Protein AF-A0A950L9L7-F1 (afdb_monomer_lite)

pLDDT: mean 84.34, std 15.81, range [41.41, 97.88]

Structure (mmCIF, N/CA/C/O backbone):
data_AF-A0A950L9L7-F1
#
_entry.id   AF-A0A950L9L7-F1
#
loop_
_atom_site.group_PDB
_atom_site.id
_atom_site.type_symbol
_atom_site.label_atom_id
_atom_site.label_alt_id
_atom_site.label_comp_id
_atom_site.label_asym_id
_atom_site.label_entity_id
_atom_site.label_seq_id
_atom_site.pdbx_PDB_ins_code
_atom_site.Cartn_x
_atom_site.Cartn_y
_atom_site.Cartn_z
_atom_site.occupancy
_atom_site.B_iso_or_equiv
_atom_site.auth_seq_id
_atom_site.auth_comp_id
_atom_site.auth_asym_id
_atom_site.auth_atom_id
_atom_site.pdbx_PDB_model_num
ATOM 1 N N . MET A 1 1 ? -5.573 -7.823 8.003 1.00 79.88 1 MET A N 1
ATOM 2 C CA . MET A 1 1 ? -6.467 -7.190 7.010 1.00 79.88 1 MET A CA 1
ATOM 3 C C . MET A 1 1 ? -7.540 -6.326 7.669 1.00 79.88 1 MET A C 1
ATOM 5 O O . MET A 1 1 ? -7.498 -5.125 7.458 1.00 79.88 1 MET A O 1
ATOM 9 N N . LEU A 1 2 ? -8.430 -6.871 8.513 1.00 91.06 2 LEU A N 1
ATOM 10 C CA . LEU A 1 2 ? -9.529 -6.081 9.102 1.00 91.06 2 LEU A CA 1
ATOM 11 C C . LEU A 1 2 ? -9.085 -4.845 9.900 1.00 91.06 2 LEU A C 1
ATOM 13 O O . LEU A 1 2 ? -9.775 -3.842 9.865 1.00 91.06 2 LEU A O 1
ATOM 17 N N . GLY A 1 3 ? -7.914 -4.866 10.543 1.00 93.50 3 GLY A N 1
ATOM 18 C CA . GLY A 1 3 ? -7.381 -3.669 11.209 1.00 93.50 3 GLY A CA 1
ATOM 19 C C . GLY A 1 3 ? -7.082 -2.504 10.259 1.00 93.50 3 GLY A C 1
ATOM 20 O O . GLY A 1 3 ? -7.352 -1.360 10.600 1.00 93.50 3 GLY A O 1
ATOM 21 N N . VAL A 1 4 ? -6.582 -2.804 9.053 1.00 92.31 4 VAL A N 1
ATOM 22 C CA . VAL A 1 4 ? -6.385 -1.795 7.999 1.00 92.31 4 VAL A CA 1
ATOM 23 C C . VAL A 1 4 ? -7.744 -1.287 7.531 1.00 92.31 4 VAL A C 1
ATOM 25 O O . VAL A 1 4 ? -7.946 -0.085 7.452 1.00 92.31 4 VAL A O 1
ATOM 28 N N . LEU A 1 5 ? -8.709 -2.188 7.319 1.00 93.31 5 LEU A N 1
ATOM 29 C CA . LEU A 1 5 ? -10.069 -1.792 6.954 1.00 93.31 5 LEU A CA 1
ATOM 30 C C . LEU A 1 5 ? -10.704 -0.878 8.011 1.00 93.31 5 LEU A C 1
ATOM 32 O O . LEU A 1 5 ? -11.299 0.126 7.653 1.00 93.31 5 LEU A O 1
ATOM 36 N N . SER A 1 6 ? -10.555 -1.180 9.302 1.00 96.25 6 SER A N 1
ATOM 37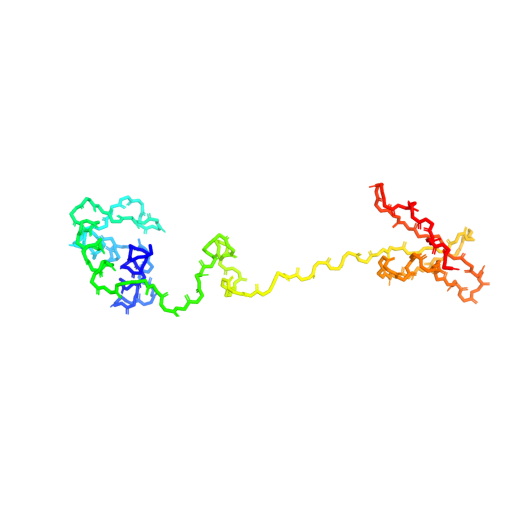 C CA . SER A 1 6 ? -11.055 -0.323 10.384 1.00 96.25 6 SER A CA 1
ATOM 38 C C . SER A 1 6 ? -10.449 1.081 10.344 1.00 96.25 6 SER A C 1
ATOM 40 O O . SER A 1 6 ? -11.166 2.050 10.570 1.00 96.25 6 SER A O 1
ATOM 42 N N . HIS A 1 7 ? -9.158 1.203 10.028 1.00 95.69 7 HIS A N 1
ATOM 43 C CA . HIS A 1 7 ? -8.497 2.496 9.838 1.00 95.69 7 HIS A CA 1
ATOM 44 C C . HIS A 1 7 ? -9.056 3.251 8.623 1.00 95.69 7 HIS A C 1
ATOM 46 O O . HIS A 1 7 ? -9.366 4.434 8.735 1.00 95.69 7 HIS A O 1
ATOM 52 N N . GLU A 1 8 ? -9.249 2.578 7.487 1.00 95.50 8 GLU A N 1
ATOM 53 C CA . GLU A 1 8 ? -9.804 3.206 6.277 1.00 95.50 8 GLU A CA 1
ATOM 54 C C . GLU A 1 8 ? -11.289 3.569 6.419 1.00 95.50 8 GLU A C 1
ATOM 56 O O . GLU A 1 8 ? -11.735 4.592 5.903 1.00 95.50 8 GLU A O 1
ATOM 61 N N . LEU A 1 9 ? -12.064 2.786 7.174 1.00 96.50 9 LEU A N 1
ATOM 62 C CA . LEU A 1 9 ? -13.456 3.117 7.471 1.00 96.50 9 LEU A CA 1
ATOM 63 C C . LEU A 1 9 ? -13.562 4.435 8.237 1.00 96.50 9 LEU A C 1
ATOM 65 O O . LEU A 1 9 ? -14.481 5.196 7.964 1.00 96.50 9 LEU A O 1
ATOM 69 N N . ILE A 1 10 ? -12.617 4.755 9.127 1.00 96.69 10 ILE A N 1
ATOM 70 C CA . ILE A 1 10 ? -12.594 6.059 9.809 1.00 96.69 10 ILE A CA 1
ATOM 71 C C . ILE A 1 10 ? -12.432 7.197 8.795 1.00 96.69 10 ILE A C 1
ATOM 73 O O . ILE A 1 10 ? -13.157 8.185 8.891 1.00 96.69 10 ILE A O 1
ATOM 77 N N . HIS A 1 11 ? -11.547 7.053 7.800 1.00 95.75 11 HIS A N 1
ATOM 78 C CA . HIS A 1 11 ? -11.424 8.041 6.716 1.00 95.75 11 HIS A CA 1
ATOM 79 C C . HIS A 1 11 ? -12.721 8.200 5.929 1.00 95.75 11 HIS A C 1
ATOM 81 O O . HIS A 1 11 ? -13.061 9.313 5.548 1.00 95.75 11 HIS A O 1
ATOM 87 N N . ALA A 1 12 ? -13.468 7.114 5.721 1.00 96.38 12 ALA A N 1
ATOM 88 C CA . ALA A 1 12 ? -14.729 7.156 4.985 1.00 96.38 12 ALA A CA 1
ATOM 89 C C . ALA A 1 12 ? -15.857 7.899 5.728 1.00 96.38 12 ALA A C 1
ATOM 91 O O . ALA A 1 12 ? -16.750 8.435 5.074 1.00 96.38 12 ALA A O 1
ATOM 92 N N . VAL A 1 13 ? -15.849 7.925 7.069 1.00 96.38 13 VAL A N 1
ATOM 93 C CA . VAL A 1 13 ? -16.889 8.622 7.859 1.00 96.38 13 VAL A CA 1
ATOM 94 C C . VAL A 1 13 ? -16.517 10.076 8.170 1.00 96.38 13 VAL A C 1
ATOM 96 O O . VAL A 1 13 ? -17.384 10.877 8.520 1.00 96.38 13 VAL A O 1
ATOM 99 N N . LEU A 1 14 ? -15.236 10.434 8.082 1.00 94.88 14 LEU A N 1
ATOM 100 C CA . LEU A 1 14 ? -14.756 11.781 8.380 1.00 94.88 14 LEU A CA 1
ATOM 101 C C . LEU A 1 14 ? -14.723 12.673 7.129 1.00 94.88 14 LEU A C 1
ATOM 103 O O . LEU A 1 14 ? -14.690 12.170 6.006 1.00 94.88 14 LEU A O 1
ATOM 107 N N . PRO A 1 15 ? -14.708 14.009 7.302 1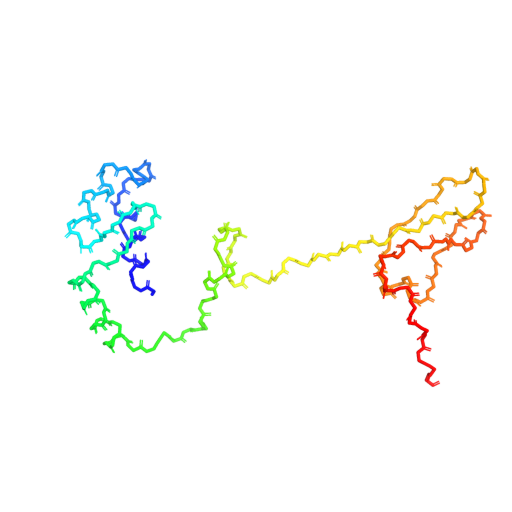.00 94.56 15 PRO A N 1
ATOM 108 C CA . PRO A 1 15 ? -14.427 14.925 6.202 1.00 94.56 15 PRO A CA 1
ATOM 109 C C . PRO A 1 15 ? -13.131 14.545 5.477 1.00 94.56 15 PRO A C 1
ATOM 111 O O . PRO A 1 15 ? -12.143 14.177 6.114 1.00 94.56 15 PRO A O 1
ATOM 114 N N . VAL A 1 16 ? -13.127 14.662 4.147 1.00 89.50 16 VAL A N 1
ATOM 115 C CA . VAL A 1 16 ? -12.009 14.234 3.282 1.00 89.50 16 VAL A CA 1
ATOM 116 C C . VAL A 1 16 ? -10.689 14.933 3.646 1.00 89.50 16 VAL A C 1
ATOM 118 O O . VAL A 1 16 ? -9.610 14.370 3.479 1.00 89.50 16 VAL A O 1
ATOM 121 N N . ASP A 1 17 ? -10.765 16.150 4.180 1.00 92.06 17 ASP A N 1
ATOM 122 C CA . ASP A 1 17 ? -9.637 16.977 4.606 1.00 92.06 17 ASP A CA 1
ATOM 123 C C . ASP A 1 17 ? -9.164 16.704 6.047 1.00 92.06 17 ASP A C 1
ATOM 125 O O . ASP A 1 17 ? -8.122 17.216 6.459 1.00 92.06 17 ASP A O 1
ATOM 129 N N . ALA A 1 18 ? -9.868 15.865 6.817 1.00 92.06 18 ALA A N 1
ATOM 130 C CA . ALA A 1 18 ? -9.501 15.558 8.200 1.00 92.06 18 ALA A CA 1
ATOM 131 C C . ALA A 1 18 ? -8.158 14.811 8.314 1.00 92.06 18 ALA A C 1
ATOM 133 O O . ALA A 1 18 ? -7.476 14.916 9.344 1.00 92.06 18 ALA A O 1
ATOM 134 N N . GLY A 1 19 ? -7.780 14.060 7.271 1.00 94.00 19 GLY A N 1
ATOM 135 C CA . GLY A 1 19 ? -6.551 13.267 7.218 1.00 94.00 19 GLY A CA 1
ATOM 136 C C . GLY A 1 19 ? -6.353 12.424 8.482 1.00 94.00 19 GLY A C 1
ATOM 137 O O . GLY A 1 19 ? -7.288 11.828 9.004 1.00 94.00 19 GLY A O 1
ATOM 138 N N . HIS A 1 20 ? -5.135 12.414 9.031 1.00 96.38 20 HIS A N 1
ATOM 139 C CA . HIS A 1 20 ? -4.824 11.782 10.328 1.00 96.38 20 HIS A CA 1
ATOM 140 C C . HIS A 1 20 ? -4.801 12.787 11.494 1.00 96.38 20 HIS A C 1
ATOM 142 O O . HIS A 1 20 ? -4.040 12.621 12.450 1.00 96.38 20 HIS A O 1
ATOM 148 N N . GLY A 1 21 ? -5.589 13.862 11.388 1.00 95.00 21 GLY A N 1
ATOM 149 C CA . GLY A 1 21 ? -5.649 14.960 12.352 1.00 95.00 21 GLY A CA 1
ATOM 150 C C . GLY A 1 21 ? -6.437 14.643 13.629 1.00 95.00 21 GLY A C 1
ATOM 151 O O . GLY A 1 21 ? -6.644 13.490 14.008 1.00 95.00 21 GLY A O 1
ATOM 152 N N . LYS A 1 22 ? -6.896 15.693 14.325 1.00 97.00 22 LYS A N 1
ATOM 153 C CA . LYS A 1 22 ? -7.562 15.578 15.638 1.00 97.00 22 LYS A CA 1
ATOM 154 C C . LYS A 1 22 ? -8.814 14.691 15.601 1.00 97.00 22 LYS A C 1
ATOM 156 O O . LYS A 1 22 ? -8.959 13.837 16.471 1.00 97.00 22 LYS A O 1
ATOM 161 N N . LEU A 1 23 ? -9.673 14.871 14.593 1.00 96.94 23 LEU A N 1
ATOM 162 C CA . LEU A 1 23 ? -10.908 14.092 14.432 1.00 96.94 23 LEU A CA 1
ATOM 163 C C . LEU A 1 23 ? -10.613 12.607 14.207 1.00 96.94 23 LEU A C 1
ATOM 165 O O . LEU A 1 23 ? -11.195 11.754 14.875 1.00 96.94 23 LEU A O 1
ATOM 169 N N . PHE A 1 24 ? -9.647 12.306 13.332 1.00 97.69 24 PHE A N 1
ATOM 170 C CA . PHE A 1 24 ? -9.199 10.937 13.090 1.00 97.69 24 PHE A CA 1
ATOM 171 C C . PHE A 1 24 ? -8.671 10.301 14.368 1.00 97.69 24 PHE A C 1
ATOM 173 O O . PHE A 1 24 ? -9.081 9.201 14.724 1.00 97.69 24 PHE A O 1
ATOM 180 N N . ARG A 1 25 ? -7.805 11.011 15.100 1.00 97.50 25 ARG A N 1
ATOM 181 C CA . ARG A 1 25 ? -7.237 10.507 16.353 1.00 97.50 25 ARG A CA 1
ATOM 182 C C . ARG A 1 25 ? -8.306 10.187 17.388 1.00 97.50 25 ARG A C 1
ATOM 184 O O . ARG A 1 25 ? -8.212 9.166 18.063 1.00 97.50 25 ARG A O 1
ATOM 191 N N . GLU A 1 26 ? -9.300 11.052 17.528 1.00 97.81 26 GLU A N 1
ATOM 192 C CA . GLU A 1 26 ? -10.394 10.838 18.469 1.00 97.81 26 GLU A CA 1
ATOM 193 C C . GLU A 1 26 ? -11.222 9.597 18.106 1.00 97.81 26 GLU A C 1
ATOM 195 O O . GLU A 1 26 ? -11.466 8.754 18.970 1.00 97.81 26 GLU A O 1
ATOM 200 N N . ALA A 1 27 ? -11.604 9.449 16.834 1.00 97.25 27 ALA A N 1
ATOM 201 C CA . ALA A 1 27 ? -12.344 8.284 16.353 1.00 97.25 27 ALA A CA 1
ATOM 202 C C . ALA A 1 27 ? -11.526 6.987 16.477 1.00 97.25 27 ALA A C 1
ATOM 204 O O . ALA A 1 27 ? -12.027 5.986 16.987 1.00 97.25 27 ALA A O 1
ATOM 205 N N . ALA A 1 28 ? -10.252 7.022 16.079 1.00 97.62 28 ALA A N 1
ATOM 206 C CA . ALA A 1 28 ? -9.334 5.889 16.131 1.00 97.62 28 ALA A CA 1
ATOM 207 C C . ALA A 1 28 ? -9.164 5.356 17.558 1.00 97.62 28 ALA A C 1
ATOM 209 O O . ALA A 1 28 ? -9.313 4.156 17.785 1.00 97.62 28 ALA A O 1
ATOM 210 N N . ILE A 1 29 ? -8.937 6.240 18.533 1.00 97.69 29 ILE A N 1
ATOM 211 C CA . ILE A 1 29 ? -8.795 5.842 19.939 1.00 97.69 29 ILE A CA 1
ATOM 212 C C . ILE A 1 29 ? -10.101 5.255 20.477 1.00 97.69 29 ILE A C 1
ATOM 214 O O . ILE A 1 29 ? -10.067 4.218 21.133 1.00 97.69 29 ILE A O 1
ATOM 218 N N . LYS A 1 30 ? -11.255 5.868 20.174 1.00 97.31 30 LYS A N 1
ATOM 219 C CA . LYS A 1 30 ? -12.566 5.345 20.602 1.00 97.31 30 LYS A CA 1
ATOM 220 C C . LYS A 1 30 ? -12.865 3.964 20.017 1.00 97.31 30 LYS A C 1
ATOM 222 O O . LYS A 1 30 ? -13.488 3.149 20.688 1.00 97.31 30 LYS A O 1
ATOM 227 N N . LEU A 1 31 ? -12.414 3.697 18.791 1.00 96.75 31 LEU A N 1
ATOM 228 C CA . LEU A 1 31 ? -12.555 2.390 18.151 1.00 96.75 31 LEU A CA 1
ATOM 229 C C . LEU A 1 31 ? -11.610 1.334 18.756 1.00 96.75 31 LEU A C 1
ATOM 231 O O . LEU A 1 31 ? -11.883 0.141 18.650 1.00 96.75 31 LEU A O 1
ATOM 235 N N . GLY A 1 32 ? -10.514 1.757 19.393 1.00 97.75 32 GLY A N 1
ATOM 236 C CA . GLY A 1 32 ? -9.479 0.875 19.940 1.00 97.75 32 GLY A CA 1
ATOM 237 C C . GLY A 1 32 ? -8.264 0.694 19.024 1.00 97.75 32 GLY A C 1
ATOM 238 O O . GLY A 1 32 ? -7.608 -0.348 19.070 1.00 97.75 32 GLY A O 1
ATOM 239 N N . LEU A 1 33 ? -7.974 1.673 18.163 1.00 97.88 33 LEU A N 1
ATOM 240 C CA . LEU A 1 33 ? -6.706 1.766 17.439 1.00 97.88 33 LEU A CA 1
ATOM 241 C C . LEU A 1 33 ? -5.649 2.490 18.288 1.00 97.88 33 LEU A C 1
ATOM 243 O O . LEU A 1 33 ? -5.936 3.460 18.989 1.00 97.88 33 LEU A O 1
ATOM 247 N N . GLU A 1 34 ? -4.404 2.042 18.172 1.00 97.25 34 GLU A N 1
ATOM 248 C CA . GLU A 1 34 ? -3.265 2.496 18.968 1.00 97.25 34 GLU A CA 1
ATOM 249 C C . GLU A 1 34 ? -2.041 2.787 18.079 1.00 97.25 34 GLU A C 1
ATOM 251 O O . GLU A 1 34 ? -1.944 2.328 16.938 1.00 97.25 34 GLU A O 1
ATOM 256 N N . GLY A 1 35 ? -1.081 3.552 18.613 1.00 95.75 35 GLY A N 1
ATOM 257 C CA . GLY A 1 35 ? 0.157 3.922 17.919 1.00 95.75 35 GLY A CA 1
ATOM 258 C C . GLY A 1 35 ? 0.069 5.222 17.101 1.00 95.75 35 GLY A C 1
ATOM 259 O O . GLY A 1 35 ? -0.830 6.040 17.310 1.00 95.75 35 GLY A O 1
ATOM 260 N N . PRO A 1 36 ? 1.031 5.476 16.193 1.00 96.56 36 PRO A N 1
ATOM 261 C CA . PRO A 1 36 ? 1.018 6.657 15.328 1.00 96.56 36 PRO A CA 1
ATOM 262 C C . PRO A 1 36 ? -0.180 6.625 14.372 1.00 96.56 36 PRO A C 1
ATOM 264 O O . PRO A 1 36 ? -0.320 5.658 13.638 1.00 96.56 36 PRO A O 1
ATOM 267 N N . MET A 1 37 ? -0.994 7.688 14.301 1.00 95.62 37 MET A N 1
ATOM 268 C CA . MET A 1 37 ? -2.267 7.681 13.546 1.00 95.62 37 MET A CA 1
ATOM 269 C C . MET A 1 37 ? -2.136 7.308 12.066 1.00 95.62 37 MET A C 1
ATOM 271 O O . MET A 1 37 ? -3.012 6.652 11.525 1.00 95.62 37 MET A O 1
ATOM 275 N N . ARG A 1 38 ? -1.016 7.655 11.425 1.00 93.75 38 ARG A N 1
ATOM 276 C CA . ARG A 1 38 ? -0.698 7.247 10.043 1.00 93.75 38 ARG A CA 1
ATOM 277 C C . ARG A 1 38 ? -0.530 5.731 9.853 1.00 93.75 38 ARG A C 1
ATOM 279 O O . ARG A 1 38 ? -0.630 5.240 8.734 1.00 93.75 38 ARG A O 1
ATOM 286 N N . HIS A 1 39 ? -0.241 5.006 10.929 1.00 92.12 39 HIS A N 1
ATOM 287 C CA . HIS A 1 39 ? 0.006 3.563 10.971 1.00 92.12 39 HIS A CA 1
ATOM 288 C C . HIS A 1 39 ? -0.722 2.924 12.163 1.00 92.12 39 HIS A C 1
ATOM 290 O O . HIS A 1 39 ? -0.192 1.999 12.782 1.00 92.12 39 HIS A O 1
ATOM 296 N N . ALA A 1 40 ? -1.887 3.462 12.535 1.00 95.62 40 ALA A N 1
ATOM 297 C CA . ALA A 1 40 ? -2.591 3.010 13.722 1.00 95.62 40 ALA A CA 1
ATOM 298 C C . ALA A 1 40 ? -2.997 1.543 13.553 1.00 95.62 40 ALA A C 1
ATOM 300 O O . ALA A 1 40 ? -3.473 1.128 12.496 1.00 95.62 40 ALA A O 1
ATOM 301 N N . ALA A 1 41 ? -2.789 0.751 14.598 1.00 95.88 41 ALA A N 1
ATOM 302 C CA . ALA A 1 41 ? -3.074 -0.674 14.588 1.00 95.88 41 ALA A CA 1
ATOM 303 C C . ALA A 1 41 ? -4.094 -1.019 15.678 1.00 95.88 41 ALA A C 1
ATOM 305 O O . ALA A 1 41 ? -4.137 -0.342 16.702 1.00 95.88 41 ALA A O 1
ATOM 306 N N . PRO A 1 42 ? -4.900 -2.082 15.508 1.00 97.62 42 PRO A N 1
ATOM 307 C CA . PRO A 1 42 ? -5.798 -2.539 16.560 1.00 97.62 42 PRO A CA 1
ATOM 308 C C . PRO A 1 42 ? -5.047 -2.895 17.842 1.00 97.62 42 PRO A C 1
ATOM 310 O O . PRO A 1 42 ? -4.167 -3.769 17.817 1.00 97.62 42 PRO A O 1
ATOM 313 N N . GLY A 1 43 ? -5.453 -2.256 18.940 1.00 97.19 43 GLY A N 1
ATOM 314 C CA . GLY A 1 43 ? -5.105 -2.642 20.303 1.00 97.19 43 GLY A CA 1
ATOM 315 C C . GLY A 1 43 ? -5.677 -4.011 20.669 1.00 97.19 43 GLY A C 1
ATOM 316 O O . GLY A 1 43 ? -6.394 -4.636 19.883 1.00 97.19 43 GLY A O 1
ATOM 317 N N . GLN A 1 44 ? -5.369 -4.507 21.869 1.00 96.75 44 GLN A N 1
ATOM 318 C CA . GLN A 1 44 ? -5.675 -5.897 22.244 1.00 96.75 44 GLN A CA 1
ATOM 319 C C . GLN A 1 44 ? -7.173 -6.237 22.165 1.00 96.75 44 GLN A C 1
ATOM 321 O O . GLN A 1 44 ? -7.539 -7.247 21.562 1.00 96.75 44 GLN A O 1
ATOM 326 N N . LEU A 1 45 ? -8.042 -5.377 22.709 1.00 96.25 45 LEU A N 1
ATOM 327 C CA . LEU A 1 45 ? -9.492 -5.608 22.723 1.00 96.25 45 LEU A CA 1
ATOM 328 C C . LEU A 1 45 ? -10.090 -5.597 21.311 1.00 96.25 45 LEU A C 1
ATOM 330 O O . LEU A 1 45 ? -10.807 -6.522 20.928 1.00 96.25 45 LEU A O 1
ATOM 334 N N . LEU A 1 46 ? -9.746 -4.585 20.507 1.00 97.31 46 LEU A N 1
ATOM 335 C CA . LEU A 1 46 ? -10.216 -4.499 19.126 1.00 97.31 46 LEU A CA 1
ATOM 336 C C . LEU A 1 46 ? -9.692 -5.679 18.300 1.00 97.31 46 LEU A C 1
ATOM 338 O O . LEU A 1 46 ? -10.432 -6.260 17.513 1.00 97.31 46 LEU A O 1
ATOM 342 N N . ARG A 1 47 ? -8.436 -6.086 18.502 1.00 97.19 47 ARG A N 1
ATOM 343 C CA . ARG A 1 47 ? -7.849 -7.237 17.812 1.00 97.19 47 ARG A CA 1
ATOM 344 C C . ARG A 1 47 ? -8.602 -8.530 18.105 1.00 97.19 47 ARG A C 1
ATOM 346 O O . ARG A 1 47 ? -8.853 -9.276 17.163 1.00 97.19 47 ARG A O 1
ATOM 353 N N . ALA A 1 48 ? -8.978 -8.785 19.358 1.00 97.06 48 ALA A N 1
ATOM 354 C CA . ALA A 1 48 ? -9.782 -9.955 19.708 1.00 97.06 48 ALA A CA 1
ATOM 355 C C . ALA A 1 48 ? -11.115 -9.948 18.943 1.00 97.06 48 ALA A C 1
ATOM 357 O O . ALA A 1 48 ? -11.443 -10.915 18.255 1.00 97.06 48 ALA A O 1
ATOM 358 N N . ARG A 1 49 ? -11.809 -8.803 18.939 1.00 97.38 49 ARG A N 1
ATOM 359 C CA . ARG A 1 49 ? -13.082 -8.648 18.229 1.00 97.38 49 ARG A CA 1
ATOM 360 C C . ARG A 1 49 ? -12.956 -8.824 16.715 1.00 97.38 49 ARG A C 1
ATOM 362 O O . ARG A 1 49 ? -13.794 -9.467 16.089 1.00 97.38 49 ARG A O 1
ATOM 369 N N . LEU A 1 50 ? -11.911 -8.262 16.111 1.00 96.62 50 LEU A N 1
ATOM 370 C CA . LEU A 1 50 ? -11.653 -8.417 14.680 1.00 96.62 50 LEU A CA 1
ATOM 371 C C . LEU A 1 50 ? -11.314 -9.868 14.318 1.00 96.62 50 LEU A C 1
ATOM 373 O O . LEU A 1 50 ? -11.702 -10.319 13.246 1.00 96.62 50 LEU A O 1
ATOM 377 N N . THR A 1 51 ? -10.632 -10.610 15.192 1.00 95.25 51 THR A N 1
ATOM 378 C CA . THR A 1 51 ? -10.365 -12.041 14.980 1.00 95.25 51 THR A CA 1
ATOM 379 C C . THR A 1 51 ? -11.657 -12.853 14.984 1.00 95.25 51 THR A C 1
ATOM 381 O O . THR A 1 51 ? -11.855 -13.665 14.087 1.00 95.25 51 THR A O 1
ATOM 384 N N . GLU A 1 52 ? -12.569 -12.604 15.927 1.00 96.62 52 GLU A N 1
ATOM 385 C CA . GLU A 1 52 ? -13.892 -13.250 15.940 1.00 96.62 52 GLU A CA 1
ATOM 386 C C . GLU A 1 52 ? -14.668 -12.982 14.646 1.00 96.62 52 GLU A C 1
ATOM 388 O O . GLU A 1 52 ? -15.221 -13.902 14.045 1.00 96.62 52 GLU A O 1
ATOM 393 N N . LEU A 1 53 ? -14.668 -11.726 14.187 1.00 95.75 53 LEU A N 1
ATOM 394 C CA . LEU A 1 53 ? -15.312 -11.340 12.933 1.00 95.75 53 LEU A CA 1
ATOM 395 C C . LEU A 1 53 ? -14.664 -12.023 11.728 1.00 95.75 53 LEU A C 1
ATOM 397 O O . LEU A 1 53 ? -15.376 -12.518 10.861 1.00 95.75 53 LEU A O 1
ATOM 401 N N . ALA A 1 54 ? -13.332 -12.082 11.672 1.00 93.19 54 ALA A N 1
ATOM 402 C CA . ALA A 1 54 ? -12.622 -12.772 10.600 1.00 93.19 54 ALA A CA 1
ATOM 403 C C . ALA A 1 54 ? -12.985 -14.263 10.553 1.00 93.19 54 ALA A C 1
ATOM 405 O O . ALA A 1 54 ? -13.229 -14.797 9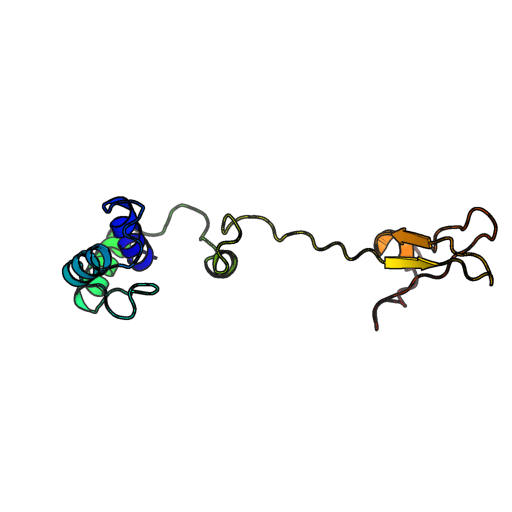.475 1.00 93.19 54 ALA A O 1
ATOM 406 N N . THR A 1 55 ? -13.082 -14.916 11.712 1.00 94.44 55 THR A N 1
ATOM 407 C CA . THR A 1 55 ? -13.502 -16.319 11.808 1.00 94.44 55 THR A CA 1
ATOM 408 C C . THR A 1 55 ? -14.931 -16.514 11.307 1.00 94.44 55 THR A C 1
ATOM 410 O O . THR A 1 55 ? -15.185 -17.447 10.552 1.00 94.44 55 THR A O 1
ATOM 413 N N . ALA A 1 56 ? -15.855 -15.623 11.679 1.00 95.50 56 ALA A N 1
ATOM 414 C CA . ALA A 1 56 ? -17.249 -15.696 11.243 1.00 95.50 56 ALA A CA 1
ATOM 415 C C . ALA A 1 56 ? -17.423 -15.435 9.736 1.00 95.50 56 ALA A C 1
ATOM 417 O O . ALA A 1 56 ? -18.269 -16.056 9.099 1.00 95.50 56 ALA A O 1
ATOM 418 N N . LEU A 1 57 ? -16.625 -14.528 9.164 1.00 92.75 57 LEU A N 1
ATOM 419 C CA . LEU A 1 57 ? -16.625 -14.231 7.727 1.00 92.75 57 LEU A CA 1
ATOM 420 C C . LEU A 1 57 ? -16.012 -15.363 6.893 1.00 92.75 57 LEU A C 1
ATOM 422 O O . LEU A 1 57 ? -16.354 -15.512 5.722 1.00 92.75 57 LEU A O 1
ATOM 426 N N . GLY A 1 58 ? -15.116 -16.151 7.490 1.00 88.50 58 GLY A N 1
ATOM 427 C CA . GLY A 1 58 ? -14.389 -17.203 6.796 1.00 88.50 58 GLY A CA 1
ATOM 428 C C . GLY A 1 58 ? -13.285 -16.663 5.874 1.00 88.50 58 GLY A C 1
ATOM 429 O O . GLY A 1 58 ? -12.912 -15.486 5.936 1.00 88.50 58 GLY A O 1
ATOM 430 N N . PRO A 1 59 ? -12.695 -17.533 5.037 1.00 83.69 59 PRO A N 1
ATOM 431 C CA . PRO A 1 59 ? -11.638 -17.134 4.118 1.00 83.69 59 PRO A CA 1
ATOM 432 C C . PRO A 1 59 ? -12.163 -16.143 3.074 1.00 83.69 59 PRO A C 1
ATOM 434 O O . PRO A 1 59 ? -13.275 -16.276 2.568 1.00 83.69 59 PRO A O 1
ATOM 437 N N . LEU A 1 60 ? -11.335 -15.157 2.721 1.00 78.81 60 LEU A N 1
ATOM 438 C CA . LEU A 1 60 ? -11.674 -14.183 1.687 1.00 78.81 60 LEU A CA 1
ATOM 439 C C . LEU A 1 60 ? -11.879 -14.915 0.339 1.00 78.81 60 LEU A C 1
ATOM 441 O O . LEU A 1 60 ? -10.953 -15.591 -0.109 1.00 78.81 60 LEU A O 1
ATOM 445 N N . PRO A 1 61 ? -13.041 -14.779 -0.329 1.00 77.69 61 PRO A N 1
ATOM 446 C CA . PRO A 1 61 ? -13.391 -15.583 -1.508 1.00 77.69 61 PRO A CA 1
ATOM 447 C C . PRO A 1 61 ? -12.701 -15.138 -2.813 1.00 77.69 61 PRO A C 1
ATOM 449 O O . PRO A 1 61 ? -12.924 -15.737 -3.863 1.00 77.69 61 PRO A O 1
ATOM 452 N N . HIS A 1 62 ? -11.878 -14.088 -2.774 1.00 75.56 62 HIS A N 1
ATOM 453 C CA . HIS A 1 62 ? -11.135 -13.564 -3.925 1.00 75.56 62 HIS A CA 1
ATOM 454 C C . HIS A 1 62 ? -9.636 -13.854 -3.797 1.00 75.56 62 HIS A C 1
ATOM 456 O O . HIS A 1 62 ? -9.151 -14.195 -2.718 1.00 75.56 62 HIS A O 1
ATOM 462 N N . ALA A 1 63 ? -8.893 -13.689 -4.898 1.00 70.81 63 ALA A N 1
ATOM 463 C CA . ALA A 1 63 ? -7.437 -13.799 -4.887 1.00 70.81 63 ALA A CA 1
ATOM 464 C C . ALA A 1 63 ? -6.838 -12.908 -3.784 1.00 70.81 63 ALA A C 1
ATOM 466 O O . ALA A 1 63 ? -7.257 -11.764 -3.595 1.00 70.81 63 ALA A O 1
ATOM 467 N N . ALA A 1 64 ? -5.880 -13.454 -3.032 1.00 68.31 64 ALA A N 1
ATOM 468 C CA . ALA A 1 64 ? -5.249 -12.737 -1.934 1.00 68.31 64 ALA A CA 1
ATOM 469 C C . ALA A 1 64 ? -4.599 -11.443 -2.445 1.00 68.31 64 ALA A C 1
ATOM 471 O O . ALA A 1 64 ? -3.775 -11.475 -3.359 1.00 68.31 64 ALA A O 1
ATOM 472 N N . LEU A 1 65 ? -4.945 -10.311 -1.826 1.00 68.31 65 LEU A N 1
ATOM 473 C CA . LEU A 1 65 ? -4.323 -9.027 -2.137 1.00 68.31 65 LEU A CA 1
ATOM 474 C C . LEU A 1 65 ? -2.829 -9.090 -1.811 1.00 68.31 65 LEU A C 1
ATOM 476 O O . LEU A 1 65 ? -2.445 -9.366 -0.671 1.00 68.31 65 LEU A O 1
ATOM 480 N N . ASN A 1 66 ? -1.978 -8.779 -2.789 1.00 66.81 66 ASN A N 1
ATOM 481 C CA . ASN A 1 66 ? -0.547 -8.650 -2.544 1.00 66.81 66 ASN A CA 1
ATOM 482 C C . ASN A 1 66 ? -0.248 -7.292 -1.885 1.00 66.81 66 ASN A C 1
ATOM 484 O O . ASN A 1 66 ? 0.040 -6.296 -2.550 1.00 66.81 66 ASN A O 1
ATOM 488 N N . LEU A 1 67 ? -0.335 -7.257 -0.554 1.00 67.88 67 LEU A N 1
ATOM 489 C CA . LEU A 1 67 ? -0.124 -6.045 0.244 1.00 67.88 67 LEU A CA 1
ATOM 490 C C . LEU A 1 67 ? 1.313 -5.506 0.155 1.00 67.88 67 LEU A C 1
ATOM 492 O O . LEU A 1 67 ? 1.514 -4.302 0.304 1.00 67.88 67 LEU A O 1
ATOM 496 N N . GLU A 1 68 ? 2.307 -6.357 -0.122 1.00 66.62 68 GLU A N 1
ATOM 497 C CA . GLU A 1 68 ? 3.688 -5.900 -0.330 1.00 66.62 68 GLU A CA 1
ATOM 498 C C . GLU A 1 68 ? 3.816 -5.066 -1.606 1.00 66.62 68 GLU A C 1
ATOM 500 O O . GLU A 1 68 ? 4.514 -4.053 -1.632 1.00 66.62 68 GLU A O 1
ATOM 505 N N . ARG A 1 69 ? 3.080 -5.452 -2.650 1.00 61.03 69 ARG A N 1
ATOM 506 C CA . ARG A 1 69 ? 3.110 -4.814 -3.968 1.00 61.03 69 ARG A CA 1
ATOM 507 C C . ARG A 1 69 ? 2.394 -3.464 -4.027 1.00 61.03 69 ARG A C 1
ATOM 509 O O . ARG A 1 69 ? 2.665 -2.690 -4.936 1.00 61.03 69 ARG A O 1
ATOM 516 N N . GLY A 1 70 ? 1.501 -3.182 -3.075 1.00 57.41 70 GLY A N 1
ATOM 517 C CA . GLY A 1 70 ? 0.781 -1.906 -2.954 1.00 57.41 70 GLY A CA 1
ATOM 518 C C . GLY A 1 70 ? 1.381 -0.923 -1.941 1.00 57.41 70 GLY A C 1
ATOM 519 O O . GLY A 1 70 ? 0.825 0.155 -1.741 1.00 57.41 70 GLY A O 1
ATOM 520 N N . ARG A 1 71 ? 2.492 -1.272 -1.276 1.00 58.44 71 ARG A N 1
ATOM 521 C CA . ARG A 1 71 ? 3.038 -0.514 -0.134 1.00 58.44 71 ARG A CA 1
ATOM 522 C C . ARG A 1 71 ? 3.471 0.914 -0.482 1.00 58.44 71 ARG A C 1
ATOM 524 O O . ARG A 1 71 ? 3.507 1.779 0.387 1.00 58.44 71 ARG A O 1
ATOM 531 N N . ASP A 1 72 ? 3.809 1.164 -1.739 1.00 62.16 72 ASP A N 1
ATOM 532 C CA . ASP A 1 72 ? 4.218 2.467 -2.256 1.00 62.16 72 ASP A CA 1
ATOM 533 C C . ASP A 1 72 ? 3.043 3.318 -2.775 1.00 62.16 72 ASP A C 1
ATOM 535 O O . ASP A 1 72 ? 3.278 4.421 -3.270 1.00 62.16 72 ASP A O 1
ATOM 539 N N . ASN A 1 73 ? 1.790 2.851 -2.648 1.00 55.97 73 ASN A N 1
ATOM 540 C CA . ASN A 1 73 ? 0.571 3.540 -3.100 1.00 55.97 73 ASN A CA 1
ATOM 541 C C . ASN A 1 73 ? 0.602 3.963 -4.587 1.00 55.97 73 ASN A C 1
ATOM 543 O O . ASN A 1 73 ? -0.139 4.852 -5.009 1.00 55.97 73 ASN A O 1
ATOM 547 N N . ARG A 1 74 ? 1.439 3.332 -5.426 1.00 57.00 74 ARG A N 1
ATOM 548 C CA . ARG A 1 74 ? 1.575 3.669 -6.857 1.00 57.00 74 ARG A CA 1
ATOM 549 C C . ARG A 1 74 ? 0.694 2.802 -7.756 1.00 57.00 74 ARG A C 1
ATOM 551 O O . ARG A 1 74 ? 1.159 2.280 -8.774 1.00 57.00 74 ARG A O 1
ATOM 558 N N . GLY A 1 75 ? -0.589 2.708 -7.424 1.00 59.78 75 GLY A N 1
ATOM 559 C CA . GLY A 1 75 ? -1.611 2.019 -8.217 1.00 59.78 75 GLY A CA 1
ATOM 560 C C . GLY A 1 75 ? -2.160 0.749 -7.556 1.00 59.78 75 GLY A C 1
ATOM 561 O O . GLY A 1 75 ? -1.773 0.429 -6.435 1.00 59.78 75 GLY A O 1
ATOM 562 N N . PRO A 1 76 ? -3.083 0.039 -8.232 1.00 59.28 76 PRO A N 1
ATOM 563 C CA . PRO A 1 76 ? -3.728 -1.154 -7.685 1.00 59.28 76 PRO A CA 1
ATOM 564 C C . PRO A 1 76 ? -2.700 -2.220 -7.290 1.00 59.28 76 PRO A C 1
ATOM 566 O O . PRO A 1 76 ? -1.778 -2.483 -8.064 1.00 59.28 76 PRO A O 1
ATOM 569 N N . ALA A 1 77 ? -2.888 -2.869 -6.134 1.00 63.50 77 ALA A N 1
ATOM 570 C CA . ALA A 1 77 ? -2.017 -3.951 -5.650 1.00 63.50 77 ALA A CA 1
ATOM 571 C C . ALA A 1 77 ? -1.876 -5.106 -6.670 1.00 63.50 77 ALA A C 1
ATOM 573 O O . ALA A 1 77 ? -0.833 -5.758 -6.759 1.00 63.50 77 ALA A O 1
ATOM 574 N N . ASP A 1 78 ? -2.890 -5.287 -7.518 1.00 61.34 78 ASP A N 1
ATOM 575 C CA . ASP A 1 78 ? -2.923 -6.321 -8.554 1.00 61.34 78 ASP A CA 1
ATOM 576 C C . ASP A 1 78 ? -2.314 -5.876 -9.896 1.00 61.34 78 ASP A C 1
ATOM 578 O O . ASP A 1 78 ? -2.151 -6.695 -10.802 1.00 61.34 78 ASP A O 1
ATOM 582 N N . ARG A 1 79 ? -1.902 -4.606 -10.048 1.00 61.88 79 ARG A N 1
ATOM 583 C CA . ARG A 1 79 ? -1.365 -4.090 -11.319 1.00 61.88 79 ARG A CA 1
ATOM 584 C C . ARG A 1 79 ? -0.102 -4.859 -11.726 1.00 61.88 79 ARG A C 1
ATOM 586 O O . ARG A 1 79 ? 0.847 -4.858 -10.943 1.00 61.88 79 ARG A O 1
ATOM 593 N N . PRO A 1 80 ? -0.028 -5.443 -12.943 1.00 61.12 80 PRO A N 1
ATOM 594 C CA . PRO A 1 80 ? 1.182 -6.079 -13.463 1.00 61.12 80 PRO A CA 1
ATOM 595 C C . PRO A 1 80 ? 2.417 -5.203 -13.241 1.00 61.12 80 PRO A C 1
ATOM 597 O O . PRO A 1 80 ? 2.335 -3.972 -13.311 1.00 61.12 80 PRO A O 1
ATOM 6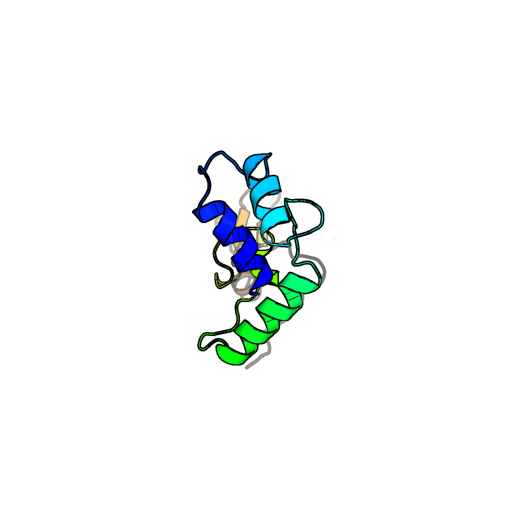00 N N . ALA A 1 81 ? 3.559 -5.831 -12.947 1.00 59.88 81 ALA A N 1
ATOM 601 C CA . ALA A 1 81 ? 4.785 -5.091 -12.698 1.00 59.88 81 ALA A CA 1
ATOM 602 C C . ALA A 1 81 ? 5.051 -4.202 -13.914 1.00 59.88 81 ALA A C 1
ATOM 604 O O . ALA A 1 81 ? 4.911 -4.651 -15.053 1.00 59.88 81 ALA A O 1
ATOM 605 N N . LYS A 1 82 ? 5.395 -2.930 -13.678 1.00 61.31 82 LYS A N 1
ATOM 606 C CA . LYS A 1 82 ? 5.729 -2.025 -14.777 1.00 61.31 82 LYS A CA 1
ATOM 607 C C . LYS A 1 82 ? 6.892 -2.653 -15.540 1.00 61.31 82 LYS A C 1
ATOM 609 O O . LYS A 1 82 ? 7.982 -2.774 -14.984 1.00 61.31 82 LYS A O 1
ATOM 614 N N . GLN A 1 83 ? 6.658 -3.043 -16.790 1.00 59.28 83 GLN A N 1
ATOM 615 C CA . GLN A 1 83 ? 7.707 -3.566 -17.654 1.00 59.28 83 GLN A CA 1
ATOM 616 C C . GLN A 1 83 ? 8.820 -2.514 -17.741 1.00 59.28 83 GLN A C 1
ATOM 618 O O . GLN A 1 83 ? 8.618 -1.422 -18.276 1.00 59.28 83 GLN A O 1
ATOM 623 N N . ARG A 1 84 ? 9.993 -2.811 -17.172 1.00 58.91 84 ARG A N 1
ATOM 624 C CA . ARG A 1 84 ? 11.173 -1.956 -17.310 1.00 58.91 84 ARG A CA 1
ATOM 625 C C . ARG A 1 84 ? 11.959 -2.417 -18.530 1.00 58.91 84 ARG A C 1
ATOM 627 O O . ARG A 1 84 ? 12.828 -3.269 -18.417 1.00 58.91 84 ARG A O 1
ATOM 634 N N . THR A 1 85 ? 11.667 -1.868 -19.701 1.00 60.78 85 THR A N 1
ATOM 635 C CA . THR A 1 85 ? 12.523 -2.056 -20.880 1.00 60.78 85 THR A CA 1
ATOM 636 C C . THR A 1 85 ? 13.705 -1.097 -20.802 1.00 60.78 85 THR A C 1
ATOM 638 O O . THR A 1 85 ? 13.577 0.080 -21.134 1.00 60.78 85 THR A O 1
ATOM 641 N N . ARG A 1 86 ? 14.866 -1.588 -20.350 1.00 73.88 86 ARG A N 1
ATOM 642 C CA . ARG A 1 86 ? 16.139 -0.882 -20.543 1.00 73.88 86 ARG A CA 1
ATOM 643 C C . ARG A 1 86 ? 16.570 -1.127 -21.988 1.00 73.88 86 ARG A C 1
ATOM 645 O O . ARG A 1 86 ? 17.012 -2.220 -22.319 1.00 73.88 86 ARG A O 1
ATOM 652 N N . LEU A 1 87 ? 16.361 -0.140 -22.856 1.00 88.94 87 LEU A N 1
ATOM 653 C CA . LEU A 1 87 ? 16.867 -0.206 -24.225 1.00 88.94 87 LEU A CA 1
ATOM 654 C C . LEU A 1 87 ? 18.398 -0.134 -24.195 1.00 88.94 87 LEU A C 1
ATOM 656 O O . LEU A 1 87 ? 18.962 0.712 -23.497 1.00 88.94 87 LEU A O 1
ATOM 660 N N . LEU A 1 88 ? 19.048 -1.015 -24.948 1.00 91.25 88 LEU A N 1
ATOM 661 C CA . LEU A 1 88 ? 20.481 -0.981 -25.206 1.00 91.25 88 LEU A CA 1
ATOM 662 C C . LEU A 1 88 ? 20.777 0.112 -26.224 1.00 91.25 88 LEU A C 1
ATOM 664 O O . LEU A 1 88 ? 19.959 0.382 -27.107 1.00 91.25 88 LEU A O 1
ATOM 668 N N . LYS A 1 89 ? 21.938 0.746 -26.100 1.00 92.94 89 LYS A N 1
ATOM 669 C CA . LYS A 1 89 ? 22.396 1.765 -27.040 1.00 92.94 89 LYS A CA 1
ATOM 670 C C . LYS A 1 89 ? 23.363 1.119 -28.027 1.00 92.94 89 LYS A C 1
ATOM 672 O O . LYS A 1 89 ? 24.322 0.481 -27.610 1.00 92.94 89 LYS A O 1
ATOM 677 N N . ALA A 1 90 ? 23.104 1.296 -29.315 1.00 94.25 90 ALA A N 1
ATOM 678 C CA . ALA A 1 90 ? 24.033 0.990 -30.389 1.00 94.25 90 ALA A CA 1
ATOM 679 C C . ALA A 1 90 ? 24.618 2.292 -30.944 1.00 94.25 90 ALA A C 1
ATOM 681 O O . ALA A 1 90 ? 23.868 3.242 -31.181 1.00 94.25 90 ALA A O 1
ATOM 682 N N . VAL A 1 91 ? 25.927 2.338 -31.180 1.00 94.75 91 VAL A N 1
ATOM 683 C CA . VAL A 1 91 ? 26.645 3.495 -31.739 1.00 94.75 91 VAL A CA 1
ATOM 684 C C . VAL A 1 91 ? 27.444 3.089 -32.972 1.00 94.75 91 VAL A C 1
ATOM 686 O O . VAL A 1 91 ? 27.937 1.964 -33.059 1.00 94.75 91 VAL A O 1
ATOM 689 N N . CYS A 1 92 ? 27.554 3.989 -33.947 1.00 94.44 92 CYS A N 1
ATOM 690 C CA . CYS A 1 92 ? 28.431 3.773 -35.093 1.00 94.44 92 CYS A CA 1
ATOM 691 C C . CYS A 1 92 ? 29.897 3.701 -34.632 1.00 94.44 92 CYS A C 1
ATOM 693 O O . CYS A 1 92 ? 30.326 4.523 -33.828 1.00 94.44 92 CYS A O 1
ATOM 695 N N . ALA A 1 93 ? 30.660 2.726 -35.138 1.00 89.00 93 ALA A N 1
ATOM 696 C CA . ALA A 1 93 ? 32.069 2.545 -34.774 1.00 89.00 93 ALA A CA 1
ATOM 697 C C . ALA A 1 93 ? 33.022 3.495 -35.529 1.00 89.00 93 ALA A C 1
ATOM 699 O O . ALA A 1 93 ? 34.172 3.666 -35.134 1.00 89.00 93 ALA A O 1
ATOM 700 N N . THR A 1 94 ? 32.556 4.097 -36.625 1.00 91.88 94 THR A N 1
ATOM 701 C CA . THR A 1 94 ? 33.345 5.012 -37.457 1.00 91.88 94 THR A CA 1
ATOM 702 C C . THR A 1 94 ? 33.555 6.361 -36.775 1.00 91.88 94 THR A C 1
ATOM 704 O O . THR A 1 94 ? 32.593 7.020 -36.375 1.00 91.88 94 THR A O 1
ATOM 707 N N . GLU A 1 95 ? 34.815 6.794 -36.702 1.00 89.50 95 GLU A N 1
ATOM 708 C CA . GLU A 1 95 ? 35.198 8.108 -36.188 1.00 89.50 95 GLU A CA 1
ATOM 709 C C . GLU A 1 95 ? 34.497 9.231 -36.971 1.00 89.50 95 GLU A C 1
ATOM 711 O O . GLU A 1 95 ? 34.447 9.219 -38.200 1.00 89.50 95 GLU A O 1
ATOM 716 N N . GLY A 1 96 ? 33.909 10.190 -36.253 1.00 89.44 96 GLY A N 1
ATOM 717 C CA . GLY A 1 96 ? 33.147 11.293 -36.846 1.00 89.44 96 GLY A CA 1
ATOM 718 C C . GLY A 1 96 ? 31.683 10.979 -37.181 1.00 89.44 96 GLY A C 1
ATOM 719 O O . GLY A 1 96 ? 30.969 11.882 -37.609 1.00 89.44 96 GLY A O 1
ATOM 720 N N . CYS A 1 97 ? 31.202 9.749 -36.960 1.00 92.44 97 CYS A N 1
ATOM 721 C CA . CYS A 1 97 ? 29.788 9.403 -37.123 1.00 92.44 97 CYS A CA 1
ATOM 722 C C . CYS A 1 97 ? 29.048 9.381 -35.774 1.00 92.44 97 CYS A C 1
ATOM 724 O O . CYS A 1 97 ? 29.377 8.598 -34.887 1.00 92.44 97 CYS A O 1
ATOM 726 N N . ASP A 1 98 ? 28.003 10.198 -35.631 1.00 92.62 98 ASP A N 1
ATOM 727 C CA . ASP A 1 98 ? 27.201 10.350 -34.405 1.00 92.62 98 ASP A CA 1
ATOM 728 C C . ASP A 1 98 ? 25.894 9.526 -34.402 1.00 92.62 98 ASP A C 1
ATOM 730 O O . ASP A 1 98 ? 25.107 9.562 -33.443 1.00 92.62 98 ASP A O 1
ATOM 734 N N . TYR A 1 99 ? 25.672 8.735 -35.456 1.00 94.12 99 TYR A N 1
ATOM 735 C CA . TYR A 1 99 ? 24.484 7.903 -35.598 1.00 94.12 99 TYR A CA 1
ATOM 736 C C . TYR A 1 99 ? 24.400 6.857 -34.478 1.00 94.12 99 TYR A C 1
ATOM 738 O O . TYR A 1 99 ? 25.305 6.040 -34.279 1.00 94.12 99 TYR A O 1
ATOM 746 N N . ASN A 1 100 ? 23.281 6.864 -33.754 1.00 94.00 100 ASN A N 1
ATOM 747 C CA . ASN A 1 100 ? 23.005 5.935 -32.665 1.00 94.00 100 ASN A CA 1
ATOM 748 C C . ASN A 1 100 ? 21.544 5.468 -32.683 1.00 94.00 100 ASN A C 1
ATOM 750 O O . ASN A 1 100 ? 20.642 6.207 -33.072 1.00 94.00 100 ASN A O 1
ATOM 754 N N . VAL A 1 101 ? 21.314 4.231 -32.242 1.00 94.19 101 VAL A N 1
ATOM 755 C CA . VAL A 1 101 ? 19.992 3.587 -32.196 1.00 94.19 101 VAL A CA 1
ATOM 756 C C . VAL A 1 101 ? 19.798 2.957 -30.823 1.00 94.19 101 VAL A C 1
ATOM 758 O O . VAL A 1 101 ? 20.742 2.451 -30.223 1.00 94.19 101 VAL A O 1
ATOM 761 N N . ARG A 1 102 ? 18.566 2.972 -30.309 1.00 92.44 102 ARG A N 1
ATOM 762 C CA . ARG A 1 102 ? 18.201 2.247 -29.089 1.00 92.44 102 ARG A CA 1
ATOM 763 C C . ARG A 1 102 ? 17.329 1.047 -29.432 1.00 92.44 102 ARG A C 1
ATOM 765 O O . ARG A 1 102 ? 16.308 1.213 -30.089 1.00 92.44 102 ARG A O 1
ATOM 772 N N . LEU A 1 103 ? 17.713 -0.138 -28.968 1.00 91.75 103 LEU A N 1
ATOM 773 C CA . LEU A 1 103 ? 17.037 -1.402 -29.272 1.00 91.75 103 LEU A CA 1
ATOM 774 C C . LEU A 1 103 ? 16.915 -2.298 -28.036 1.00 91.75 103 LEU A C 1
ATOM 776 O O . LEU A 1 103 ? 17.638 -2.139 -27.057 1.00 91.75 103 LEU A O 1
ATOM 780 N N . VAL A 1 104 ? 15.971 -3.236 -28.055 1.00 90.75 104 VAL A N 1
ATOM 781 C CA . VAL A 1 104 ? 15.814 -4.218 -26.971 1.00 90.75 104 VAL A CA 1
ATOM 782 C C . VAL A 1 104 ? 16.877 -5.318 -27.073 1.00 90.75 104 VAL A C 1
ATOM 784 O O . VAL A 1 104 ? 17.320 -5.663 -28.169 1.00 90.75 104 VAL A O 1
ATOM 787 N N . ALA A 1 105 ? 17.246 -5.912 -25.934 1.00 88.38 105 ALA A N 1
ATOM 788 C CA . ALA A 1 105 ? 18.280 -6.948 -25.858 1.00 88.38 105 ALA A CA 1
ATOM 789 C C . ALA A 1 105 ? 18.021 -8.144 -26.784 1.00 88.38 105 ALA A C 1
ATOM 791 O O . ALA A 1 105 ? 18.949 -8.643 -27.407 1.00 88.38 105 ALA A O 1
ATOM 792 N N . THR A 1 106 ? 16.763 -8.569 -26.938 1.00 89.38 106 THR A N 1
ATOM 793 C CA . THR A 1 106 ? 16.408 -9.681 -27.834 1.00 89.38 106 THR A CA 1
ATOM 794 C C . THR A 1 106 ? 16.795 -9.416 -29.285 1.00 89.38 106 THR A C 1
ATOM 796 O O . THR A 1 106 ? 17.239 -10.331 -29.961 1.00 89.38 106 THR A O 1
ATOM 799 N N . HIS A 1 107 ? 16.684 -8.170 -29.751 1.00 91.06 107 HIS A N 1
ATOM 800 C CA . HIS A 1 107 ? 17.072 -7.804 -31.113 1.00 91.06 107 HIS A CA 1
ATOM 801 C C . HIS A 1 107 ? 18.591 -7.669 -31.230 1.00 91.06 107 HIS A C 1
ATOM 803 O O . HIS A 1 107 ? 19.168 -8.153 -32.193 1.00 91.06 107 HIS A O 1
ATOM 809 N N . ALA A 1 108 ? 19.249 -7.094 -30.219 1.00 90.50 108 ALA A N 1
ATOM 810 C CA . ALA A 1 108 ? 20.707 -6.988 -30.198 1.00 90.50 108 ALA A CA 1
ATOM 811 C C . ALA A 1 108 ? 21.413 -8.358 -30.191 1.00 90.50 108 ALA A C 1
ATOM 813 O O . ALA A 1 108 ? 22.505 -8.470 -30.738 1.00 90.50 108 ALA A O 1
ATOM 814 N N . ARG A 1 109 ? 20.789 -9.401 -29.615 1.00 89.06 109 ARG A N 1
ATOM 815 C CA . ARG A 1 109 ? 21.289 -10.791 -29.670 1.00 89.06 109 ARG A CA 1
ATOM 816 C C . ARG A 1 109 ? 21.228 -11.401 -31.075 1.00 89.06 109 ARG A C 1
ATOM 818 O O . ARG A 1 109 ? 22.048 -12.255 -31.380 1.00 89.06 109 ARG A O 1
ATOM 825 N N . LEU A 1 110 ? 20.279 -10.979 -31.918 1.00 91.94 110 LEU A N 1
ATOM 826 C CA . LEU A 1 110 ? 20.220 -11.403 -33.326 1.00 91.94 110 LEU A CA 1
ATOM 827 C C . LEU A 1 110 ? 21.328 -10.744 -34.155 1.00 91.94 110 LEU A C 1
ATOM 829 O O . LEU A 1 110 ? 21.803 -11.315 -35.131 1.00 91.94 110 LEU A O 1
ATOM 833 N N . GLY A 1 111 ? 21.731 -9.540 -33.760 1.00 88.56 111 GLY A N 1
ATOM 834 C CA . GLY A 1 111 ? 22.841 -8.816 -34.352 1.00 88.56 111 GLY A CA 1
ATOM 835 C C . GLY A 1 111 ? 22.744 -7.315 -34.089 1.00 88.56 111 GLY A C 1
ATOM 836 O O . GLY A 1 111 ? 21.674 -6.799 -33.742 1.00 88.56 111 GLY A O 1
ATOM 837 N N . PRO A 1 112 ? 23.858 -6.585 -34.249 1.00 90.25 112 PRO A N 1
ATOM 838 C CA . PRO A 1 112 ? 23.832 -5.139 -34.153 1.00 90.25 112 PRO A CA 1
ATOM 839 C C . PRO A 1 112 ? 23.039 -4.525 -35.317 1.00 90.25 112 PRO A C 1
ATOM 841 O O . PRO A 1 112 ? 23.076 -5.039 -36.438 1.00 90.25 112 PRO A O 1
ATOM 844 N N . PRO A 1 113 ? 22.351 -3.393 -35.092 1.00 93.00 113 PRO A N 1
ATOM 845 C CA . PRO A 1 113 ? 21.742 -2.644 -36.181 1.00 93.00 113 PRO A CA 1
ATOM 846 C C . PRO A 1 113 ? 22.819 -2.063 -37.112 1.00 93.00 113 PRO A C 1
ATOM 848 O O . PRO A 1 113 ? 23.988 -1.935 -36.742 1.00 93.00 113 PRO A O 1
ATOM 851 N N . GLY A 1 114 ? 22.412 -1.688 -38.325 1.00 93.62 114 GLY A N 1
ATOM 852 C CA . GLY A 1 114 ? 23.273 -1.009 -39.290 1.00 93.62 114 GLY A CA 1
ATOM 853 C C . GLY A 1 114 ? 23.155 0.515 -39.214 1.00 93.62 114 GLY A C 1
ATOM 854 O O . GLY A 1 114 ? 22.054 1.067 -39.181 1.00 93.62 114 GLY A O 1
ATOM 855 N N . CYS A 1 115 ? 24.293 1.199 -39.247 1.00 94.25 115 CYS A N 1
ATOM 856 C CA . CYS A 1 115 ? 24.407 2.591 -39.638 1.00 94.25 115 CYS A CA 1
ATOM 857 C C . CYS A 1 115 ? 24.113 2.704 -41.145 1.00 94.25 115 CYS A C 1
ATOM 859 O O . CYS A 1 115 ? 24.733 1.979 -41.929 1.00 94.25 115 CYS A O 1
ATOM 861 N N . PRO A 1 116 ? 23.245 3.636 -41.577 1.00 92.56 116 PRO A N 1
ATOM 862 C CA . PRO A 1 116 ? 22.944 3.859 -42.992 1.00 92.56 116 PRO A CA 1
ATOM 863 C C . PRO A 1 116 ? 24.162 4.186 -43.869 1.00 92.56 116 PRO A C 1
ATOM 865 O O . PRO A 1 116 ? 24.092 4.024 -45.082 1.00 92.56 116 PRO A O 1
ATOM 868 N N . LEU A 1 117 ? 25.256 4.666 -43.265 1.00 91.56 117 LEU A N 1
ATOM 869 C CA . LEU A 1 117 ? 26.471 5.093 -43.966 1.00 91.56 117 LEU A CA 1
ATOM 870 C C . LEU A 1 117 ? 27.620 4.082 -43.860 1.00 91.56 117 LEU A C 1
ATOM 872 O O . LEU A 1 117 ? 28.372 3.917 -44.814 1.00 91.56 117 LEU A O 1
ATOM 876 N N . HIS A 1 118 ? 27.766 3.414 -42.711 1.00 92.38 118 HIS A N 1
ATOM 877 C CA . HIS A 1 118 ? 28.979 2.651 -42.378 1.00 92.38 118 HIS A CA 1
ATOM 878 C C . HIS A 1 118 ? 28.731 1.173 -42.046 1.00 92.38 118 HIS A C 1
ATOM 880 O O . HIS A 1 118 ? 29.677 0.435 -41.782 1.00 92.38 118 HIS A O 1
ATOM 886 N N . GLY A 1 119 ? 27.477 0.712 -42.062 1.00 88.62 119 GLY A N 1
ATOM 887 C CA . GLY A 1 119 ? 27.160 -0.685 -41.769 1.00 88.62 119 GLY A CA 1
ATOM 888 C C . GLY A 1 119 ? 27.150 -0.990 -40.270 1.00 88.62 119 GLY A C 1
ATOM 889 O O . GLY A 1 119 ? 26.568 -0.239 -39.497 1.00 88.62 119 GLY A O 1
ATOM 890 N N . ALA A 1 120 ? 27.703 -2.128 -39.851 1.00 90.50 120 ALA A N 1
ATOM 891 C CA . ALA A 1 120 ? 27.480 -2.677 -38.510 1.00 90.50 120 ALA A CA 1
ATOM 892 C C . ALA A 1 120 ? 27.854 -1.707 -37.366 1.00 90.50 120 ALA A C 1
ATOM 894 O O . ALA A 1 120 ? 28.922 -1.098 -37.363 1.00 90.50 120 ALA A O 1
ATOM 895 N N . MET A 1 121 ? 26.960 -1.580 -36.382 1.00 94.12 121 MET A N 1
ATOM 896 C CA . MET A 1 121 ? 27.145 -0.741 -35.191 1.00 94.12 121 MET A CA 1
ATOM 897 C C . MET A 1 121 ? 27.645 -1.554 -33.984 1.00 94.12 121 MET A C 1
ATOM 899 O O . MET A 1 1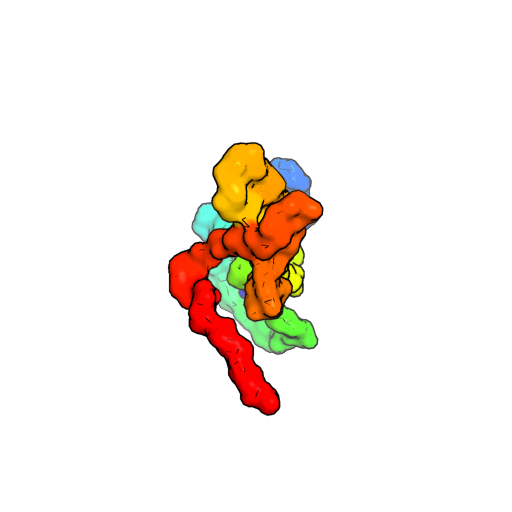21 ? 27.540 -2.777 -33.956 1.00 94.12 121 MET A O 1
ATOM 903 N N . THR A 1 122 ? 28.125 -0.874 -32.944 1.00 92.50 122 THR A N 1
ATOM 904 C CA . THR A 1 122 ? 28.542 -1.489 -31.671 1.00 92.50 122 THR A CA 1
ATOM 905 C C . THR A 1 122 ? 27.462 -1.297 -30.613 1.00 92.50 122 THR A C 1
ATOM 907 O O . THR A 1 122 ? 26.983 -0.180 -30.436 1.00 92.50 122 THR A O 1
ATOM 910 N N . VAL A 1 123 ? 27.080 -2.358 -29.894 1.00 92.62 123 VAL A N 1
ATOM 911 C CA . VAL A 1 123 ? 26.054 -2.313 -28.834 1.00 92.62 123 VAL A CA 1
ATOM 912 C C . VAL A 1 123 ? 26.703 -2.284 -27.449 1.00 92.62 123 VAL A C 1
ATOM 914 O O . VAL A 1 123 ? 27.527 -3.134 -27.128 1.00 92.62 123 VAL A O 1
ATOM 917 N N . GLU A 1 124 ? 26.293 -1.333 -26.611 1.00 87.69 124 GLU A N 1
ATOM 918 C CA . GLU A 1 124 ? 26.693 -1.240 -25.204 1.00 87.69 124 GLU A CA 1
ATOM 919 C C . GLU A 1 124 ? 25.858 -2.212 -24.349 1.00 87.69 124 GLU A C 1
ATOM 921 O O . GLU A 1 124 ? 24.662 -1.990 -24.115 1.00 87.69 124 GLU A O 1
ATOM 926 N N . TRP A 1 125 ? 26.491 -3.283 -23.862 1.00 86.62 125 TRP A N 1
ATOM 927 C CA . TRP A 1 125 ? 25.883 -4.255 -22.950 1.00 86.62 125 TRP A CA 1
ATOM 928 C C . TRP A 1 125 ? 26.190 -3.910 -21.487 1.00 86.62 125 TRP A C 1
ATOM 930 O O . TRP A 1 125 ? 27.301 -3.480 -21.186 1.00 86.62 125 TRP A O 1
ATOM 940 N N . PRO A 1 126 ? 25.234 -4.079 -20.558 1.00 78.19 126 PRO A N 1
ATOM 941 C CA . PRO A 1 126 ? 25.549 -4.075 -19.133 1.00 78.19 126 PRO A CA 1
ATOM 942 C C . PRO A 1 126 ? 26.455 -5.266 -18.766 1.00 78.19 126 PRO A C 1
ATOM 944 O O . PRO A 1 126 ? 26.393 -6.319 -19.408 1.00 78.19 126 PRO A O 1
ATOM 947 N N . ASP A 1 127 ? 27.291 -5.083 -17.741 1.00 68.00 127 ASP A N 1
ATOM 948 C CA . ASP A 1 127 ? 28.294 -6.064 -17.309 1.00 68.00 127 ASP A CA 1
ATOM 949 C C . ASP A 1 127 ? 27.676 -7.458 -17.094 1.00 68.00 127 ASP A C 1
ATOM 951 O O . ASP A 1 127 ? 26.726 -7.616 -16.326 1.00 68.00 127 ASP A O 1
ATOM 955 N N . GLY A 1 128 ? 28.222 -8.471 -17.778 1.00 61.09 128 GLY A N 1
ATOM 956 C CA . GLY A 1 128 ? 27.823 -9.878 -17.639 1.00 61.09 128 GLY A CA 1
ATOM 957 C C . GLY A 1 128 ? 26.736 -10.392 -18.596 1.00 61.09 128 GLY A C 1
ATOM 958 O O . GLY A 1 128 ? 26.391 -11.566 -18.512 1.00 61.09 128 GLY A O 1
ATOM 959 N N . GLU A 1 129 ? 26.204 -9.575 -19.517 1.00 60.56 129 GLU A N 1
ATOM 960 C CA . GLU A 1 129 ? 25.101 -9.990 -20.417 1.00 60.56 129 GLU A CA 1
ATOM 961 C C . GLU A 1 129 ? 25.473 -10.124 -21.911 1.00 60.56 129 GLU A C 1
ATOM 963 O O . GLU A 1 129 ? 24.629 -10.539 -22.717 1.00 60.56 129 GLU A O 1
ATOM 968 N N . GLY A 1 130 ? 26.713 -9.781 -22.282 1.00 55.81 130 GLY A N 1
ATOM 969 C CA . GLY A 1 130 ? 27.176 -9.648 -23.673 1.00 55.81 130 GLY A CA 1
ATOM 970 C C . GLY A 1 130 ? 27.554 -10.943 -24.401 1.00 55.81 130 GLY A C 1
ATOM 971 O O . GLY A 1 130 ? 27.840 -10.892 -25.593 1.00 55.81 130 GLY A O 1
ATOM 972 N N . GLU A 1 131 ? 27.536 -12.094 -23.728 1.00 52.56 131 GLU A N 1
ATOM 973 C CA . GLU A 1 131 ? 28.044 -13.352 -24.285 1.00 52.56 131 GLU A CA 1
ATOM 974 C C . GLU A 1 131 ? 27.009 -14.468 -24.109 1.00 52.56 131 GLU A C 1
ATOM 976 O O . GLU A 1 131 ? 27.039 -15.267 -23.181 1.00 52.56 131 GLU A O 1
ATOM 981 N N . ALA A 1 132 ? 26.029 -14.491 -25.007 1.00 49.44 132 ALA A N 1
ATOM 982 C CA . ALA A 1 132 ? 25.285 -15.708 -25.299 1.00 49.44 132 ALA A CA 1
ATOM 983 C C . ALA A 1 132 ? 25.280 -15.853 -26.817 1.00 49.44 132 ALA A C 1
ATOM 985 O O . ALA A 1 132 ? 24.527 -15.161 -27.507 1.00 49.44 132 ALA A O 1
ATOM 986 N N . ALA A 1 133 ? 26.181 -16.694 -27.326 1.00 46.59 133 ALA A N 1
ATOM 987 C CA . ALA A 1 133 ? 26.125 -17.151 -28.705 1.00 46.59 133 ALA A CA 1
ATOM 988 C C . ALA A 1 133 ? 24.765 -17.837 -28.942 1.00 46.59 133 ALA A C 1
ATOM 990 O O . ALA A 1 133 ? 24.263 -18.500 -28.029 1.00 46.59 133 ALA A O 1
ATOM 991 N N . PRO A 1 134 ? 24.142 -17.682 -30.121 1.00 44.34 134 PRO A N 1
ATOM 992 C CA . PRO A 1 134 ? 22.938 -18.437 -30.432 1.00 44.34 134 PRO A CA 1
ATOM 993 C C . PRO A 1 134 ? 23.272 -19.934 -30.405 1.00 44.34 134 PRO A C 1
ATOM 995 O O . PRO A 1 134 ? 24.187 -20.375 -31.101 1.00 44.34 134 PRO A O 1
ATOM 998 N N . GLU A 1 135 ? 22.546 -20.707 -29.593 1.00 44.31 135 GLU A N 1
ATOM 999 C CA . GLU A 1 135 ? 22.562 -22.166 -29.687 1.00 44.31 135 GLU A CA 1
ATOM 1000 C C . GLU A 1 135 ? 22.144 -22.548 -31.111 1.00 44.31 135 GLU A C 1
ATOM 1002 O O . GLU A 1 135 ? 21.070 -22.173 -31.588 1.00 44.31 135 GLU A O 1
ATOM 1007 N N . SER A 1 136 ? 23.044 -23.229 -31.817 1.00 42.78 136 SER A N 1
ATOM 1008 C CA . SER A 1 136 ? 22.797 -23.787 -33.141 1.00 42.78 136 SER A CA 1
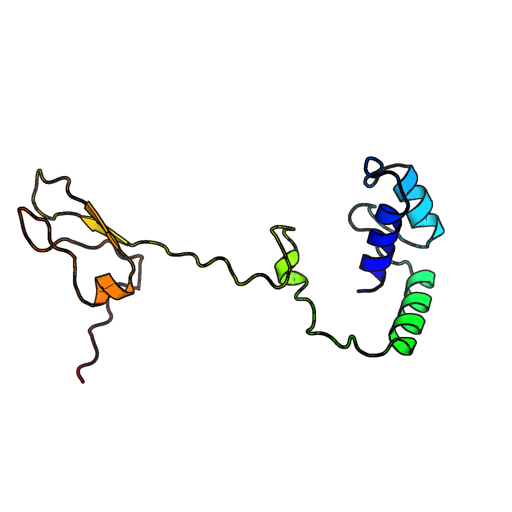ATOM 1009 C C . SER A 1 136 ? 21.649 -24.796 -33.063 1.00 42.78 136 SER A C 1
ATOM 1011 O O . SER A 1 136 ? 21.763 -25.775 -32.322 1.00 42.78 136 SER A O 1
ATOM 1013 N N . VAL A 1 137 ? 20.575 -24.551 -33.821 1.00 41.41 137 VAL A N 1
ATOM 1014 C CA . VAL A 1 137 ? 19.530 -25.546 -34.122 1.00 41.41 137 VAL A CA 1
ATOM 1015 C C . VAL A 1 137 ? 20.050 -26.524 -35.166 1.00 41.41 137 VAL A C 1
ATOM 1017 O O . VAL A 1 137 ? 20.675 -26.043 -36.140 1.00 41.41 137 VAL A O 1
#

Sequence (137 aa):
MLGVLSHELIHAVLPVDAGHGKLFREAAIKLGLEGPMRHAAPGQLLRARLTELATALGPLPHAALNLERGRDNRGPADRPAKQRTRLLKAVCATEGCDYNVRLVATHARLGPPGCPLHGAMTVEWPDGEGEAAPESV

Radius of gyration: 27.57 Å; chains: 1; bounding box: 52×42×67 Å

Secondary structure (DSSP, 8-state):
-HHHHHHHHHHHHS-TT-TTSHHHHHHHHHHTEES-GGG-EE-HHHHHHHHHHHHHH-S-SSPPP-TTTTTT-SS-TTSPP-----PEEEEE-STT---EEEE-HHHHHH-PPEETTTEEEEEEPPTT-S--PPPP-

Foldseek 3Di:
DVFVVQLVVLCVVDDVPCPLHDSSVVSCVVLQWDDRSVDTGHDDVNVVVVVVVDVVVDDDPDDDQQCVCCVVVPDGSPDPDPDDFPWWKWAAPDPPGGDIDTHGPVVCLVHAAADPVRGGTDTDDDPPSPDDNPDDD